Protein AF-A0A258ZH03-F1 (afdb_monomer)

pLDDT: mean 81.08, std 8.15, range [57.34, 90.0]

Secondary structure (DSSP, 8-state):
-HHHHHHHHHHHHHHHHHHHHTSHHHHTTT--HHHHHHHHHHHHHHHHHHHHHHHHHHSPPPEEEE-SSEEEEE-SS-EEEEEGGGEEEEEEEE-TTS-EEEEEEEEETTEEEEEEEEE-TT-SS-HHHHHHHHHHH-TTSEEE--

Mean predicted aligned error: 10.99 Å

Sequence (146 aa):
MLYIFWAIFLGFCGVFLLGTIFSDKAQAQGHGWPVYIFVGLTIILWLGFASYCVFRALKPAARVIVDASGFTYEGVLKTTWFPWEDITAIRWVYDRGGFEWLEVAVNEPEKDTHKIKLDFSGLSPDRMIFIKQIRMLAPWVEIEWR

Structure (mmCIF, N/CA/C/O backbone):
data_AF-A0A258ZH03-F1
#
_entry.id   AF-A0A258ZH03-F1
#
loop_
_atom_site.group_PDB
_atom_site.id
_atom_site.type_symbol
_atom_site.label_atom_id
_atom_site.label_alt_id
_atom_site.label_comp_id
_atom_site.label_asym_id
_atom_site.label_entity_id
_atom_site.label_seq_id
_atom_site.pdbx_PDB_ins_code
_atom_site.Cartn_x
_atom_site.Cartn_y
_atom_site.Cartn_z
_atom_site.occupancy
_atom_site.B_iso_or_equiv
_atom_site.auth_seq_id
_atom_site.auth_comp_id
_atom_site.auth_asym_id
_atom_site.auth_atom_id
_atom_site.pdbx_PDB_model_num
ATOM 1 N N . MET A 1 1 ? -4.467 -4.368 -14.286 1.00 59.06 1 MET A N 1
ATOM 2 C CA . MET A 1 1 ? -4.146 -4.582 -15.718 1.00 59.06 1 MET A CA 1
ATOM 3 C C . MET A 1 1 ? -3.216 -3.516 -16.299 1.00 59.06 1 MET A C 1
ATOM 5 O O . MET A 1 1 ? -2.224 -3.903 -16.897 1.00 59.06 1 MET A O 1
ATOM 9 N N . LEU A 1 2 ? -3.457 -2.211 -16.094 1.00 78.94 2 LEU A N 1
ATOM 10 C CA . LEU A 1 2 ? -2.640 -1.135 -16.692 1.00 78.94 2 LEU A CA 1
ATOM 11 C C . LEU A 1 2 ? -1.133 -1.205 -16.348 1.00 78.94 2 LEU A C 1
ATOM 13 O O . LEU A 1 2 ? -0.297 -1.059 -17.232 1.00 78.94 2 LEU A O 1
ATOM 17 N N . TYR A 1 3 ? -0.770 -1.488 -15.092 1.00 79.38 3 TYR A N 1
ATOM 18 C CA . TYR A 1 3 ? 0.640 -1.577 -14.676 1.00 79.38 3 TYR A CA 1
ATOM 19 C C . TYR A 1 3 ? 1.394 -2.764 -15.298 1.00 79.38 3 TYR A C 1
ATOM 21 O O . TYR A 1 3 ? 2.558 -2.628 -15.656 1.00 79.38 3 TYR A O 1
ATOM 29 N N . ILE A 1 4 ? 0.734 -3.910 -15.499 1.00 82.44 4 ILE A N 1
ATOM 30 C CA . ILE A 1 4 ? 1.350 -5.084 -16.146 1.00 82.44 4 ILE A CA 1
ATOM 31 C C . ILE A 1 4 ? 1.681 -4.772 -17.608 1.00 82.44 4 ILE A C 1
ATOM 33 O O . ILE A 1 4 ? 2.764 -5.107 -18.079 1.00 82.44 4 ILE A O 1
ATOM 37 N N . PHE A 1 5 ? 0.775 -4.085 -18.309 1.00 86.75 5 PHE A N 1
ATOM 38 C CA . PHE A 1 5 ? 1.011 -3.653 -19.685 1.00 86.75 5 PHE A CA 1
ATOM 39 C C . PHE A 1 5 ? 2.262 -2.769 -19.789 1.00 86.75 5 PHE A C 1
ATOM 41 O O . PHE A 1 5 ? 3.156 -3.071 -20.576 1.00 86.75 5 PHE A O 1
ATOM 48 N N . TRP A 1 6 ? 2.367 -1.728 -18.954 1.00 84.62 6 TRP A N 1
ATOM 49 C CA . TRP A 1 6 ? 3.521 -0.823 -18.972 1.00 84.62 6 TRP A CA 1
ATOM 50 C C . TRP A 1 6 ? 4.828 -1.505 -18.574 1.00 84.62 6 TRP A C 1
ATOM 52 O O . TRP A 1 6 ? 5.860 -1.229 -19.182 1.00 84.62 6 TRP A O 1
ATOM 62 N N . ALA A 1 7 ? 4.783 -2.422 -17.606 1.00 85.38 7 ALA A N 1
ATOM 63 C CA . ALA A 1 7 ? 5.931 -3.237 -17.226 1.00 85.38 7 ALA A CA 1
ATOM 64 C C . ALA A 1 7 ? 6.482 -4.048 -18.408 1.00 85.38 7 ALA A C 1
ATOM 66 O O . ALA A 1 7 ? 7.680 -4.008 -18.680 1.00 85.38 7 ALA A O 1
ATOM 67 N N . ILE A 1 8 ? 5.606 -4.752 -19.128 1.00 86.94 8 ILE A N 1
ATOM 68 C CA . ILE A 1 8 ? 6.000 -5.591 -20.265 1.00 86.94 8 ILE A CA 1
ATOM 69 C C . ILE A 1 8 ? 6.465 -4.722 -21.436 1.00 86.94 8 ILE A C 1
ATOM 71 O O . ILE A 1 8 ? 7.523 -4.978 -22.006 1.00 86.94 8 ILE A O 1
ATOM 75 N N . PHE A 1 9 ? 5.709 -3.676 -21.773 1.00 89.94 9 PHE A N 1
ATOM 76 C CA . PHE A 1 9 ? 6.007 -2.807 -22.909 1.00 89.94 9 PHE A CA 1
ATOM 77 C C . PHE A 1 9 ? 7.349 -2.084 -22.743 1.00 89.94 9 PHE A C 1
ATOM 79 O O 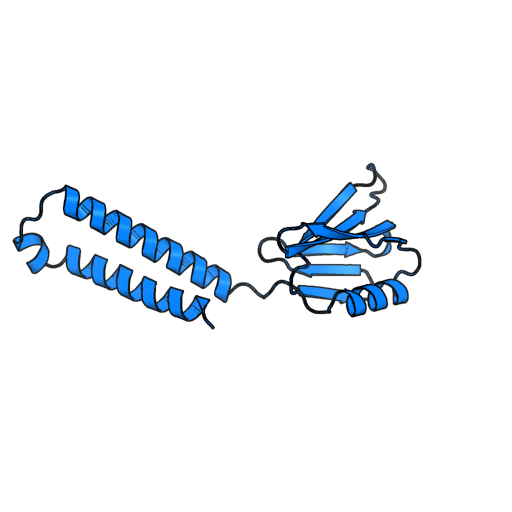. PHE A 1 9 ? 8.211 -2.173 -23.615 1.00 89.94 9 PHE A O 1
ATOM 86 N N . LEU A 1 10 ? 7.570 -1.415 -21.608 1.00 88.94 10 LEU A N 1
ATOM 87 C CA . LEU A 1 10 ? 8.811 -0.672 -21.369 1.00 88.94 10 LEU A CA 1
ATOM 88 C C . LEU A 1 10 ? 9.997 -1.593 -21.083 1.00 88.94 10 LEU A C 1
ATOM 90 O O . LEU A 1 10 ? 11.116 -1.262 -21.468 1.00 88.94 10 LEU A O 1
ATOM 94 N N . GLY A 1 11 ? 9.758 -2.761 -20.477 1.00 84.62 11 GLY A N 1
ATOM 95 C CA . GLY A 1 11 ? 10.770 -3.807 -20.349 1.00 84.62 11 GLY A CA 1
ATOM 96 C C . GLY A 1 11 ? 11.259 -4.287 -21.716 1.00 84.62 11 GLY A C 1
ATOM 97 O O . GLY A 1 11 ? 12.463 -4.309 -21.964 1.00 84.62 11 GLY A O 1
ATOM 98 N N . PHE A 1 12 ? 10.334 -4.587 -22.634 1.00 89.31 12 PHE A N 1
ATOM 99 C CA . PHE A 1 12 ? 10.670 -4.989 -24.001 1.00 89.31 12 PHE A CA 1
ATOM 100 C C . PHE A 1 12 ? 11.412 -3.880 -24.753 1.00 89.31 12 PHE A C 1
ATOM 102 O O . PHE A 1 12 ? 12.471 -4.136 -25.322 1.00 89.31 12 PHE A O 1
ATOM 109 N N . CYS A 1 13 ? 10.913 -2.640 -24.701 1.00 88.00 13 CYS A N 1
ATOM 110 C CA . CYS A 1 13 ? 11.576 -1.495 -25.323 1.00 88.00 13 CYS A CA 1
ATOM 111 C C . CYS A 1 13 ? 12.988 -1.276 -24.762 1.00 88.00 13 CYS A C 1
ATOM 113 O O . CYS A 1 13 ? 13.916 -1.086 -25.538 1.00 88.00 13 CYS A O 1
ATOM 115 N N . GLY A 1 14 ? 13.180 -1.349 -23.441 1.00 84.81 14 GLY A N 1
ATOM 116 C CA . GLY A 1 14 ? 14.489 -1.181 -22.806 1.00 84.81 14 GLY A CA 1
ATOM 117 C C . GLY A 1 14 ? 15.497 -2.260 -23.212 1.00 84.81 14 GLY A C 1
ATOM 118 O O . GLY A 1 14 ? 16.624 -1.932 -23.578 1.00 84.81 14 GLY A O 1
ATOM 119 N N . VAL A 1 15 ? 15.089 -3.535 -23.208 1.00 83.25 15 VAL A N 1
ATOM 120 C CA . VAL A 1 15 ? 15.945 -4.665 -23.619 1.00 83.25 15 VAL A CA 1
ATOM 121 C C . VAL A 1 15 ? 16.265 -4.607 -25.111 1.00 83.25 15 VAL A C 1
ATOM 123 O O . VAL A 1 15 ? 17.416 -4.809 -25.496 1.00 83.25 15 VAL A O 1
ATOM 126 N N . PHE A 1 16 ? 15.275 -4.294 -25.950 1.00 85.62 16 PHE A N 1
ATOM 127 C CA . PHE A 1 16 ? 15.474 -4.129 -27.387 1.00 85.62 16 PHE A CA 1
ATOM 128 C C . PHE A 1 16 ? 16.504 -3.034 -27.673 1.00 85.62 16 PHE A C 1
ATOM 130 O O . PHE A 1 16 ? 17.459 -3.253 -28.415 1.00 85.62 16 PHE A O 1
ATOM 137 N N . LEU A 1 17 ? 16.357 -1.879 -27.025 1.00 83.88 17 LEU A N 1
ATOM 138 C CA . LEU A 1 17 ? 17.224 -0.730 -27.245 1.00 83.88 17 LEU A CA 1
ATOM 139 C C . LEU A 1 17 ? 18.649 -1.001 -26.732 1.00 83.88 17 LEU A C 1
ATOM 141 O O . LEU A 1 17 ? 19.615 -0.725 -27.443 1.00 83.88 17 LEU A O 1
ATOM 145 N N . LEU A 1 18 ? 18.787 -1.666 -25.580 1.00 82.44 18 LEU A N 1
ATOM 146 C CA . LEU A 1 18 ? 20.074 -2.157 -25.080 1.00 82.44 18 LEU A CA 1
ATOM 147 C C . LEU A 1 18 ? 20.746 -3.106 -26.089 1.00 82.44 18 LEU A C 1
ATOM 149 O O . LEU A 1 18 ? 21.909 -2.915 -26.433 1.00 82.44 18 LEU A O 1
ATOM 153 N N . GLY A 1 19 ? 20.003 -4.081 -26.624 1.00 79.81 19 GLY A N 1
ATOM 154 C CA . GLY A 1 19 ? 20.504 -5.016 -27.635 1.00 79.81 19 GLY A CA 1
ATOM 155 C C . GLY A 1 19 ? 20.929 -4.331 -28.936 1.00 79.81 19 GLY A C 1
ATOM 156 O O . GLY A 1 19 ? 21.934 -4.711 -29.534 1.00 79.81 19 GLY A O 1
ATOM 157 N N . THR A 1 20 ? 20.217 -3.281 -29.358 1.00 77.62 20 THR A N 1
ATOM 158 C CA . THR A 1 20 ? 20.586 -2.521 -30.562 1.00 77.62 20 THR A CA 1
ATOM 159 C C . THR A 1 20 ? 21.855 -1.689 -30.388 1.00 77.62 20 THR A C 1
ATOM 161 O O . THR A 1 20 ? 22.618 -1.586 -31.342 1.00 77.62 20 THR A O 1
ATOM 164 N N . ILE A 1 21 ? 22.138 -1.155 -29.193 1.00 75.75 21 ILE A N 1
ATOM 165 C CA . ILE A 1 21 ? 23.367 -0.379 -28.921 1.00 75.75 21 ILE A CA 1
ATOM 166 C C . ILE A 1 21 ? 24.619 -1.252 -29.019 1.00 75.75 21 ILE A C 1
ATOM 168 O O . ILE A 1 21 ? 25.650 -0.801 -29.510 1.00 75.75 21 ILE A O 1
ATOM 172 N N . PHE A 1 22 ? 24.532 -2.503 -28.564 1.00 72.25 22 PHE A N 1
ATOM 173 C CA . PHE A 1 22 ? 25.641 -3.458 -28.621 1.00 72.25 22 PHE A CA 1
ATOM 174 C C . PHE A 1 22 ? 25.726 -4.218 -29.951 1.00 72.25 22 PHE A C 1
ATOM 176 O O . PHE A 1 22 ? 26.563 -5.102 -30.092 1.00 72.25 22 PHE A O 1
ATOM 183 N N . SER A 1 23 ? 24.884 -3.888 -30.934 1.00 78.69 23 SER A N 1
ATOM 184 C CA . SER A 1 23 ? 24.975 -4.479 -32.267 1.00 78.69 23 SER A CA 1
ATOM 185 C C . SER A 1 23 ? 26.160 -3.904 -33.043 1.00 78.69 23 SER A C 1
ATOM 187 O O . SER A 1 23 ? 26.355 -2.687 -33.080 1.00 78.69 23 SER A O 1
ATOM 189 N N . ASP A 1 24 ? 26.865 -4.769 -33.776 1.00 70.75 24 ASP A N 1
ATOM 190 C CA . ASP A 1 24 ? 27.953 -4.398 -34.692 1.00 70.75 24 ASP A CA 1
ATOM 191 C C . ASP A 1 24 ? 27.552 -3.267 -35.657 1.00 70.75 24 ASP A C 1
ATOM 193 O O . ASP A 1 24 ? 28.356 -2.399 -35.995 1.00 70.75 24 ASP A O 1
ATOM 197 N N . LYS A 1 25 ? 26.273 -3.224 -36.062 1.00 70.88 25 LYS A N 1
ATOM 198 C CA . LYS A 1 25 ? 25.733 -2.184 -36.951 1.00 70.88 25 LYS A CA 1
ATOM 199 C C . LYS A 1 25 ? 25.643 -0.808 -36.291 1.00 70.88 25 LYS A C 1
ATOM 201 O O . LYS A 1 25 ? 25.824 0.188 -36.984 1.00 70.88 25 LYS A O 1
ATOM 206 N N . ALA A 1 26 ? 25.340 -0.738 -34.996 1.00 66.06 26 ALA A N 1
ATOM 207 C CA . ALA A 1 26 ? 25.254 0.525 -34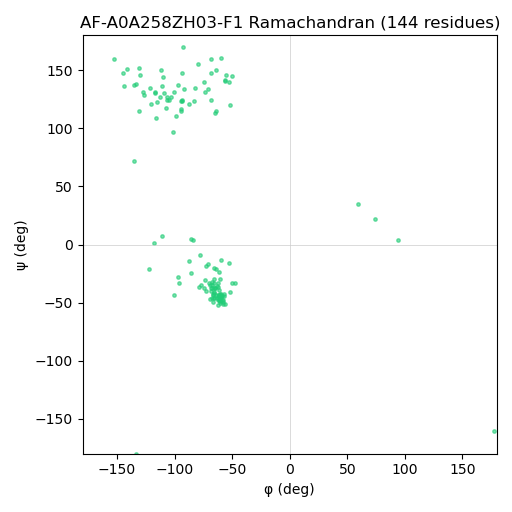.263 1.00 66.06 26 ALA A CA 1
ATOM 208 C C . ALA A 1 26 ? 26.648 1.044 -33.891 1.00 66.06 26 ALA A C 1
ATOM 210 O O . ALA A 1 26 ? 26.914 2.240 -33.998 1.00 66.06 26 ALA A O 1
ATOM 211 N N . GLN A 1 27 ? 27.571 0.140 -33.552 1.00 68.25 27 GLN A N 1
ATOM 212 C CA . GLN A 1 27 ? 28.971 0.493 -33.306 1.00 68.25 27 GLN A CA 1
ATOM 213 C C . GLN A 1 27 ? 29.659 1.016 -34.576 1.00 68.25 27 GLN A C 1
ATOM 215 O O . GLN A 1 27 ? 30.410 1.989 -34.513 1.00 68.25 27 GLN A O 1
ATOM 220 N N . ALA A 1 28 ? 29.332 0.448 -35.742 1.00 69.75 28 ALA A N 1
ATOM 221 C CA . ALA A 1 28 ? 29.840 0.901 -37.037 1.00 69.75 28 ALA A CA 1
ATOM 222 C C . ALA A 1 28 ? 29.371 2.314 -37.442 1.00 69.75 28 ALA A C 1
ATOM 224 O O . ALA A 1 28 ? 30.017 2.949 -38.272 1.00 69.75 28 ALA A O 1
ATOM 225 N N . GLN A 1 29 ? 28.277 2.832 -36.866 1.00 75.44 29 GLN A N 1
ATOM 226 C CA . GLN A 1 29 ? 27.781 4.186 -37.156 1.00 75.44 29 GLN A CA 1
ATOM 227 C C . GLN A 1 29 ? 28.568 5.293 -36.438 1.00 75.44 29 GLN A C 1
ATOM 229 O O . GLN A 1 29 ? 28.369 6.467 -36.745 1.00 75.44 29 GLN A O 1
ATOM 234 N N . GLY A 1 30 ? 29.470 4.948 -35.508 1.00 70.12 30 GLY A N 1
ATOM 235 C CA . GLY A 1 30 ? 30.410 5.905 -34.919 1.00 70.12 30 GLY A CA 1
ATOM 236 C C . GLY A 1 30 ? 29.742 7.083 -34.204 1.00 70.12 30 GLY A C 1
ATOM 237 O O . GLY A 1 30 ? 30.245 8.204 -34.269 1.00 70.12 30 GLY A O 1
ATOM 238 N N . HIS A 1 31 ? 28.590 6.862 -33.558 1.00 77.12 31 HIS A N 1
ATOM 239 C CA . HIS A 1 31 ? 27.872 7.925 -32.855 1.00 77.12 31 HIS A CA 1
ATOM 240 C C . HIS A 1 31 ? 28.764 8.631 -31.820 1.00 77.12 31 HIS A C 1
ATOM 242 O O . HIS A 1 31 ? 29.609 8.013 -31.174 1.00 77.12 31 HIS A O 1
ATOM 248 N N . GLY A 1 32 ? 28.559 9.936 -31.629 1.00 77.75 32 GLY A N 1
ATOM 249 C CA . GLY A 1 32 ? 29.254 10.681 -30.581 1.00 77.75 32 GLY A CA 1
ATOM 250 C C . GLY A 1 32 ? 28.873 10.184 -29.181 1.00 77.75 32 GLY A C 1
ATOM 251 O O . GLY A 1 32 ? 27.736 9.771 -28.945 1.00 77.75 32 GLY A O 1
ATOM 252 N N . TRP A 1 33 ? 29.800 10.302 -28.226 1.00 77.62 33 TRP A N 1
ATOM 253 C CA . TRP A 1 33 ? 29.589 9.945 -26.815 1.00 77.62 33 TRP A CA 1
ATOM 254 C C . TRP A 1 33 ? 28.281 10.481 -26.177 1.00 77.62 33 TRP A C 1
ATOM 256 O O . TRP A 1 33 ? 27.702 9.746 -25.372 1.00 77.62 33 TRP A O 1
ATOM 266 N N . PRO A 1 34 ? 27.732 11.669 -26.536 1.00 83.06 34 PRO A N 1
ATOM 267 C CA . PRO A 1 34 ? 26.482 12.154 -25.942 1.00 83.06 34 PRO A CA 1
ATOM 268 C C . PRO A 1 34 ? 25.265 11.291 -26.292 1.00 83.06 34 PRO A C 1
ATOM 270 O O . PRO A 1 34 ? 24.334 11.188 -25.494 1.00 83.06 34 PRO A O 1
ATOM 273 N N . VAL A 1 35 ? 25.273 10.643 -27.462 1.00 81.50 35 VAL A N 1
ATOM 274 C CA . VAL A 1 35 ? 24.176 9.773 -27.912 1.00 81.50 35 VAL A CA 1
ATOM 275 C C . VAL A 1 35 ? 24.074 8.555 -26.999 1.00 81.50 35 VAL A C 1
ATOM 277 O O . VAL A 1 35 ? 22.992 8.243 -26.512 1.00 81.50 35 VAL A O 1
ATOM 280 N N . TYR A 1 36 ? 25.202 7.917 -26.679 1.00 80.44 36 TYR A N 1
ATOM 281 C CA . TYR A 1 36 ? 25.225 6.763 -25.777 1.00 80.44 36 TYR A CA 1
ATOM 282 C C . TYR A 1 36 ? 24.757 7.115 -24.362 1.00 80.44 36 TYR A C 1
ATOM 284 O O . TYR A 1 36 ? 24.055 6.320 -23.740 1.00 80.44 36 TYR A O 1
ATOM 292 N N . ILE A 1 37 ? 25.078 8.316 -23.867 1.00 83.12 37 ILE A N 1
ATOM 293 C CA . ILE A 1 37 ? 24.590 8.790 -22.564 1.00 83.12 37 ILE A CA 1
ATOM 294 C C . ILE A 1 37 ? 23.076 8.997 -22.589 1.00 83.12 37 ILE A C 1
ATOM 296 O O . ILE A 1 37 ? 22.381 8.505 -21.702 1.00 83.12 37 ILE A O 1
ATOM 300 N N . PHE A 1 38 ? 22.552 9.697 -23.597 1.00 85.56 38 PHE A N 1
ATOM 301 C CA . PHE A 1 38 ? 21.116 9.960 -23.703 1.00 85.56 38 PHE A CA 1
ATOM 302 C C . PHE A 1 38 ? 20.310 8.661 -23.803 1.00 85.56 38 PHE A C 1
ATOM 304 O O . PHE A 1 38 ? 19.291 8.472 -23.131 1.00 85.56 38 PHE A O 1
ATOM 311 N N . VAL A 1 39 ? 20.808 7.731 -24.611 1.00 84.81 39 VAL A N 1
ATOM 312 C CA . VAL A 1 39 ? 20.198 6.422 -24.779 1.00 84.81 39 VAL A CA 1
ATOM 313 C C . VAL A 1 39 ? 20.294 5.594 -23.489 1.00 84.81 39 VAL A C 1
ATOM 315 O O . VAL A 1 39 ? 19.297 5.008 -23.068 1.00 84.81 39 VAL A O 1
ATOM 318 N N . GLY A 1 40 ? 21.445 5.596 -22.813 1.00 84.69 40 GLY A N 1
ATOM 319 C CA . GLY A 1 40 ? 21.621 4.927 -21.522 1.00 84.69 40 GLY A CA 1
ATOM 320 C C . GLY A 1 40 ? 20.662 5.452 -20.451 1.00 84.69 40 GLY A C 1
ATOM 321 O O . GLY A 1 40 ? 20.009 4.662 -19.773 1.00 84.69 40 GLY A O 1
ATOM 322 N N . LEU A 1 41 ? 20.497 6.776 -20.350 1.00 89.06 41 LEU A N 1
ATOM 323 C CA . LEU A 1 41 ? 19.520 7.400 -19.451 1.00 89.06 41 LEU A CA 1
ATOM 324 C C . LEU A 1 41 ? 18.088 6.968 -19.776 1.00 89.06 41 LEU A C 1
ATOM 326 O O . LEU A 1 41 ? 17.322 6.645 -18.870 1.00 89.06 41 LEU A O 1
ATOM 330 N N . THR A 1 42 ? 17.739 6.911 -21.061 1.00 87.19 42 THR A N 1
ATOM 331 C CA . THR A 1 42 ? 16.413 6.465 -21.511 1.00 87.19 42 THR A CA 1
ATOM 332 C C . THR A 1 42 ? 16.143 5.020 -21.091 1.00 87.19 42 THR A C 1
ATOM 334 O O . THR A 1 42 ? 15.089 4.731 -20.526 1.00 87.19 42 THR A O 1
ATOM 337 N N . ILE A 1 43 ? 17.116 4.122 -21.282 1.00 87.81 43 ILE A N 1
ATOM 338 C CA . ILE A 1 43 ? 17.010 2.718 -20.862 1.00 87.81 43 ILE A CA 1
ATOM 339 C C . ILE A 1 43 ? 16.848 2.613 -19.344 1.00 87.81 43 ILE A C 1
ATOM 341 O O . ILE A 1 43 ? 15.964 1.896 -18.879 1.00 87.81 43 ILE A O 1
ATOM 345 N N . ILE A 1 44 ? 17.656 3.341 -18.568 1.00 88.94 44 ILE A N 1
ATOM 346 C CA . ILE A 1 44 ? 17.575 3.336 -17.100 1.00 88.94 44 ILE A CA 1
ATOM 347 C C . ILE A 1 44 ? 16.193 3.804 -16.634 1.00 88.94 44 ILE A C 1
ATOM 349 O O . ILE A 1 44 ? 15.584 3.161 -15.779 1.00 88.94 44 ILE A O 1
ATOM 353 N N . LEU A 1 45 ? 15.668 4.886 -17.213 1.00 89.62 45 LEU A N 1
ATOM 354 C CA . LEU A 1 45 ? 14.346 5.413 -16.872 1.00 89.62 45 LEU A CA 1
ATOM 355 C C . LEU A 1 45 ? 13.230 4.422 -17.221 1.00 89.62 45 LEU A C 1
ATOM 357 O O . LEU A 1 45 ? 12.332 4.199 -16.408 1.00 89.62 45 LEU A O 1
ATOM 361 N N . TRP A 1 46 ? 13.290 3.794 -18.396 1.00 89.94 46 TRP A N 1
ATOM 362 C CA . TRP A 1 46 ? 12.286 2.822 -18.829 1.00 89.94 46 TRP A CA 1
ATOM 363 C C . TRP A 1 46 ? 12.315 1.544 -18.001 1.00 89.94 46 TRP A C 1
ATOM 365 O O . TRP A 1 46 ? 11.262 1.103 -17.545 1.00 89.94 46 TRP A O 1
ATOM 375 N N . LEU A 1 47 ? 13.495 0.974 -17.751 1.00 87.50 47 LEU A N 1
ATOM 376 C CA . LEU A 1 47 ? 13.635 -0.222 -16.918 1.00 87.50 47 LEU A CA 1
ATOM 377 C C . LEU A 1 47 ? 13.283 0.066 -15.454 1.00 87.50 47 LEU A C 1
ATOM 379 O O . LEU A 1 47 ? 12.642 -0.761 -14.801 1.00 87.50 47 LEU A O 1
ATOM 383 N N . GLY A 1 48 ? 13.635 1.250 -14.947 1.00 87.12 48 GLY A N 1
ATOM 384 C CA . GLY A 1 48 ? 13.237 1.707 -13.617 1.00 87.12 48 GLY A CA 1
ATOM 385 C C . GLY A 1 48 ? 11.718 1.824 -13.483 1.00 87.12 48 GLY A C 1
ATOM 386 O O . GLY A 1 48 ? 11.128 1.275 -12.551 1.00 87.12 48 GLY A O 1
ATOM 387 N N . PHE A 1 49 ? 11.056 2.463 -14.450 1.00 85.25 49 PHE A N 1
ATOM 388 C CA . PHE A 1 49 ? 9.599 2.586 -14.449 1.00 85.25 49 PHE A CA 1
ATOM 389 C C . PHE A 1 49 ? 8.891 1.245 -14.686 1.00 85.25 49 PHE A C 1
ATOM 391 O O . PHE A 1 49 ? 7.874 0.969 -14.047 1.00 85.25 49 PHE A O 1
ATOM 398 N N . ALA A 1 50 ? 9.437 0.377 -15.542 1.00 86.94 50 ALA A N 1
ATOM 399 C CA . ALA A 1 50 ? 8.936 -0.980 -15.736 1.00 86.94 50 ALA A CA 1
ATOM 400 C C . ALA A 1 50 ? 8.998 -1.778 -14.425 1.00 86.94 50 ALA A C 1
ATOM 402 O O . ALA A 1 50 ? 8.005 -2.388 -14.034 1.00 86.94 50 ALA A O 1
ATOM 403 N N . SER A 1 51 ? 10.114 -1.693 -13.696 1.00 84.00 51 SER A N 1
ATOM 404 C CA . SER A 1 51 ? 10.287 -2.330 -12.383 1.00 84.00 51 SER A CA 1
ATOM 405 C C . SER A 1 51 ? 9.283 -1.805 -11.354 1.00 84.00 51 SER A C 1
ATOM 407 O O . SER A 1 51 ? 8.657 -2.587 -10.639 1.00 84.00 51 SER A O 1
ATOM 409 N N . TYR A 1 52 ? 9.054 -0.488 -11.320 1.00 83.38 52 TYR A N 1
ATOM 410 C CA . TYR A 1 52 ? 8.010 0.122 -10.491 1.00 83.38 52 TYR A CA 1
ATOM 411 C C . TYR A 1 52 ? 6.609 -0.401 -10.848 1.00 83.38 52 TYR A C 1
ATOM 413 O O . TYR A 1 52 ? 5.810 -0.718 -9.966 1.00 83.38 52 TYR A O 1
ATOM 421 N N . CYS A 1 53 ? 6.318 -0.541 -12.140 1.00 82.56 53 CYS A N 1
ATOM 422 C CA . CYS A 1 53 ? 5.054 -1.074 -12.632 1.00 82.56 53 CYS A CA 1
ATOM 423 C C . CYS A 1 53 ? 4.858 -2.555 -12.261 1.00 82.56 53 CYS A C 1
ATOM 425 O O . CYS A 1 53 ? 3.767 -2.925 -11.826 1.00 82.56 53 CYS A O 1
ATOM 427 N N . VAL A 1 54 ? 5.904 -3.387 -12.346 1.00 83.12 54 VAL A N 1
ATOM 428 C CA . VAL A 1 54 ? 5.881 -4.780 -11.857 1.00 83.12 54 VAL A CA 1
ATOM 429 C C . VAL A 1 54 ? 5.603 -4.810 -10.358 1.00 83.12 54 VAL A C 1
ATOM 431 O O . VAL A 1 54 ? 4.704 -5.520 -9.914 1.00 83.12 54 VAL A O 1
ATOM 434 N N . PHE A 1 55 ? 6.315 -3.996 -9.577 1.00 80.69 55 PHE A N 1
ATOM 435 C CA . PHE A 1 55 ? 6.116 -3.906 -8.132 1.00 80.69 55 PHE A CA 1
ATOM 436 C C . PHE A 1 55 ? 4.673 -3.526 -7.770 1.00 80.69 55 PHE A C 1
ATOM 438 O O . PHE A 1 55 ? 4.061 -4.150 -6.904 1.00 80.69 55 PHE A O 1
ATOM 445 N N . ARG A 1 56 ? 4.094 -2.545 -8.471 1.00 73.81 56 ARG A N 1
ATOM 446 C CA . ARG A 1 56 ? 2.694 -2.128 -8.291 1.00 73.81 56 ARG A CA 1
ATOM 447 C C . ARG A 1 56 ? 1.686 -3.183 -8.740 1.00 73.81 56 ARG A C 1
ATOM 449 O O . ARG A 1 56 ? 0.606 -3.246 -8.168 1.00 73.81 56 ARG A O 1
ATOM 456 N N . ALA A 1 57 ? 2.009 -3.976 -9.757 1.00 75.44 57 ALA A N 1
ATOM 457 C CA . ALA A 1 57 ? 1.135 -5.031 -10.253 1.00 75.44 57 ALA A CA 1
ATOM 458 C C . ALA A 1 57 ? 1.125 -6.279 -9.361 1.00 75.44 57 ALA A C 1
ATOM 460 O O . ALA A 1 57 ? 0.093 -6.937 -9.261 1.00 75.44 57 ALA A O 1
ATOM 461 N N . LEU A 1 58 ? 2.269 -6.615 -8.758 1.00 75.19 58 LEU A N 1
ATOM 462 C CA . LEU A 1 58 ? 2.429 -7.801 -7.915 1.00 75.19 58 LEU A CA 1
ATOM 463 C C . LEU A 1 58 ? 2.032 -7.558 -6.462 1.00 75.19 58 LEU A C 1
ATOM 465 O O . LEU A 1 58 ? 1.700 -8.514 -5.762 1.00 75.19 58 LEU A O 1
ATOM 469 N N . LYS A 1 59 ? 2.071 -6.308 -5.983 1.00 69.69 59 LYS A N 1
ATOM 470 C CA . LYS A 1 59 ? 1.599 -6.033 -4.631 1.00 69.69 59 LYS A CA 1
ATOM 471 C C . LYS A 1 59 ? 0.081 -6.168 -4.549 1.00 69.69 59 LYS A C 1
ATOM 473 O O . LYS A 1 59 ? -0.619 -5.626 -5.407 1.00 69.69 59 LYS A O 1
ATOM 478 N N . PRO A 1 60 ? -0.431 -6.858 -3.512 1.00 65.50 60 PRO A N 1
ATOM 479 C CA . PRO A 1 60 ? -1.859 -6.881 -3.259 1.00 65.50 60 PRO A CA 1
ATOM 480 C C . PRO A 1 60 ? -2.359 -5.443 -3.115 1.00 65.50 60 PRO A C 1
ATOM 482 O O . PRO A 1 60 ? -1.661 -4.578 -2.573 1.00 65.50 60 PRO A O 1
ATOM 485 N N . ALA A 1 61 ? -3.558 -5.190 -3.646 1.00 70.31 61 ALA A N 1
ATOM 486 C CA . ALA A 1 61 ? -4.254 -3.944 -3.377 1.00 70.31 61 ALA A CA 1
ATOM 487 C C . ALA A 1 61 ? -4.311 -3.759 -1.864 1.00 70.31 61 ALA A C 1
ATOM 489 O O . ALA A 1 61 ? -4.496 -4.738 -1.131 1.00 70.31 61 ALA A O 1
ATOM 490 N N . ALA A 1 62 ? -4.119 -2.521 -1.413 1.00 75.56 62 ALA A N 1
ATOM 491 C CA . ALA A 1 62 ? -4.245 -2.265 -0.000 1.00 75.56 62 ALA A CA 1
ATOM 492 C C . ALA A 1 62 ? -5.637 -2.731 0.456 1.00 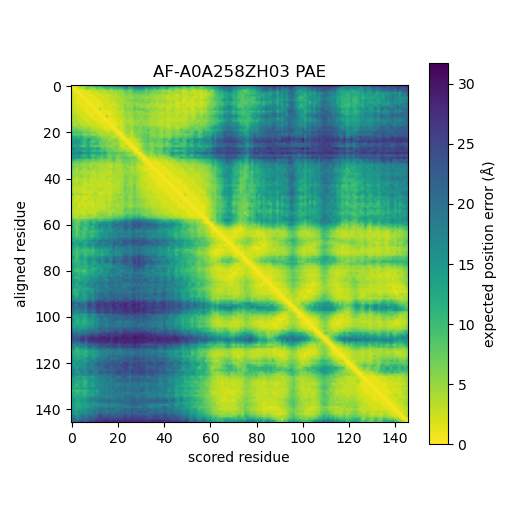75.56 62 ALA A C 1
ATOM 494 O O . ALA A 1 62 ? -6.623 -2.588 -0.277 1.00 75.56 62 ALA A O 1
ATOM 495 N N . ARG A 1 63 ? -5.719 -3.337 1.637 1.00 80.19 63 ARG A N 1
ATOM 496 C CA . ARG A 1 63 ? -6.983 -3.849 2.172 1.00 80.19 63 ARG A CA 1
ATOM 497 C C . ARG A 1 63 ? -6.966 -3.875 3.684 1.00 80.19 63 ARG A C 1
ATOM 499 O O . ARG A 1 63 ? -5.903 -3.906 4.307 1.00 80.19 63 ARG A O 1
ATOM 506 N N . VAL A 1 64 ? -8.164 -3.908 4.251 1.00 84.75 64 VAL A N 1
ATOM 507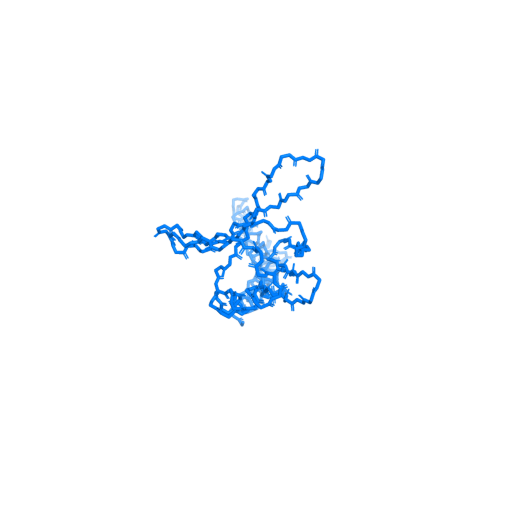 C CA . VAL A 1 64 ? -8.352 -4.066 5.688 1.00 84.75 64 VAL A CA 1
ATOM 508 C C . VAL A 1 64 ? -9.095 -5.354 5.970 1.00 84.75 64 VAL A C 1
ATOM 510 O O . VAL A 1 64 ? -10.117 -5.650 5.353 1.00 84.75 64 VAL A O 1
ATOM 513 N N . ILE A 1 65 ? -8.544 -6.131 6.894 1.00 86.56 65 ILE A N 1
ATOM 514 C CA . ILE A 1 65 ? -9.088 -7.411 7.332 1.00 86.56 65 ILE A CA 1
ATOM 515 C C . ILE A 1 65 ? -9.479 -7.245 8.793 1.00 86.56 65 ILE A C 1
ATOM 517 O O . ILE A 1 65 ? -8.645 -6.867 9.610 1.00 86.56 65 ILE A O 1
ATOM 521 N N . VAL A 1 66 ? -10.745 -7.497 9.105 1.00 87.62 66 VAL A N 1
ATOM 522 C CA . VAL A 1 66 ? -11.311 -7.349 10.448 1.00 87.62 66 VAL A CA 1
ATOM 523 C C . VAL A 1 66 ? -11.603 -8.730 11.024 1.00 87.62 66 VAL A C 1
ATOM 525 O O . VAL A 1 66 ? -12.252 -9.543 10.365 1.00 87.62 66 VAL A O 1
ATOM 528 N N . ASP A 1 67 ? -11.143 -8.979 12.248 1.00 87.12 67 ASP A N 1
ATOM 529 C CA . ASP A 1 67 ? -11.399 -10.204 13.001 1.00 87.12 67 ASP A CA 1
ATOM 530 C C . ASP A 1 67 ? -11.816 -9.895 14.454 1.00 87.12 67 ASP A C 1
ATOM 532 O O . ASP A 1 67 ? -11.947 -8.738 14.852 1.00 87.12 67 ASP A O 1
ATOM 536 N N . ALA A 1 68 ? -12.080 -10.931 15.254 1.00 85.56 68 ALA A N 1
ATOM 537 C CA . ALA A 1 68 ? -12.537 -10.775 16.639 1.00 85.56 68 ALA A CA 1
ATOM 538 C C . ALA A 1 68 ? -11.453 -10.259 17.608 1.00 85.56 68 ALA A C 1
ATOM 540 O O . ALA A 1 68 ? -11.786 -9.811 18.699 1.00 85.56 68 ALA A O 1
ATOM 541 N N . SER A 1 69 ? -10.175 -10.327 17.227 1.00 86.44 69 SER A N 1
ATOM 542 C CA . SER A 1 69 ? -9.020 -9.902 18.029 1.00 86.44 69 SER A CA 1
ATOM 543 C C . SER A 1 69 ? -8.525 -8.496 17.681 1.00 86.44 69 SER A C 1
ATOM 545 O O . SER A 1 69 ? -7.979 -7.800 18.535 1.00 86.44 69 SER A O 1
ATOM 547 N N . GLY A 1 70 ? -8.736 -8.055 16.442 1.00 88.94 70 GLY A N 1
ATOM 548 C CA . GLY A 1 70 ? -8.278 -6.768 15.949 1.00 88.94 70 GLY A CA 1
ATOM 549 C C . GLY A 1 70 ? -8.597 -6.544 14.476 1.00 88.94 70 GLY A C 1
ATOM 550 O O . GLY A 1 70 ? -9.446 -7.205 13.870 1.00 88.94 70 GLY A O 1
ATOM 551 N N . PHE A 1 71 ? -7.871 -5.610 13.867 1.00 89.25 71 PHE A N 1
ATOM 552 C CA . PHE A 1 71 ? -7.837 -5.482 12.416 1.00 89.25 71 PHE A CA 1
ATOM 553 C C . PHE A 1 71 ? -6.406 -5.410 11.886 1.00 89.25 71 PHE A C 1
ATOM 555 O O . PHE A 1 71 ? -5.500 -4.842 12.498 1.00 89.25 71 PHE A O 1
ATOM 562 N N . THR A 1 72 ? -6.214 -5.976 10.698 1.00 89.44 72 THR A N 1
ATOM 563 C CA . THR A 1 72 ? -4.964 -5.904 9.945 1.00 89.44 72 THR A CA 1
ATOM 564 C C . THR A 1 72 ? -5.131 -4.932 8.789 1.00 89.44 72 THR A C 1
ATOM 566 O O . THR A 1 72 ? -6.011 -5.099 7.944 1.00 89.44 72 THR A O 1
ATOM 569 N N . TYR A 1 73 ? -4.256 -3.934 8.733 1.00 87.44 73 TYR A N 1
ATOM 570 C CA . TYR A 1 73 ? -4.068 -3.082 7.570 1.00 87.44 73 TYR A CA 1
ATOM 571 C C . TYR A 1 73 ? -2.919 -3.627 6.723 1.00 87.44 73 TYR A C 1
ATOM 573 O O . TYR A 1 73 ? -1.763 -3.619 7.149 1.00 87.44 73 TYR A O 1
ATOM 581 N N . GLU A 1 74 ? -3.227 -4.075 5.511 1.00 84.50 74 GLU A N 1
ATOM 582 C CA . GLU A 1 74 ? -2.235 -4.463 4.512 1.00 84.50 74 GLU A CA 1
ATOM 583 C C . GLU A 1 74 ? -2.097 -3.324 3.504 1.00 84.50 74 GLU A C 1
ATOM 585 O O . GLU A 1 74 ? -2.903 -3.203 2.589 1.00 84.50 74 GLU A O 1
ATOM 590 N N . GLY A 1 75 ? -1.101 -2.458 3.683 1.00 75.19 75 GLY A N 1
ATOM 591 C CA . GLY A 1 75 ? -0.817 -1.353 2.772 1.00 75.19 75 GLY A CA 1
ATOM 592 C C . GLY A 1 75 ? 0.205 -1.702 1.691 1.00 75.19 75 GLY A C 1
ATOM 593 O O . GLY A 1 75 ? 0.937 -2.689 1.767 1.00 75.19 75 GLY A O 1
ATOM 594 N N . VAL A 1 76 ? 0.353 -0.807 0.706 1.00 68.94 76 VAL A N 1
ATOM 595 C CA . VAL A 1 76 ? 1.317 -0.987 -0.398 1.00 68.94 76 VAL A CA 1
ATOM 596 C C . VAL A 1 76 ? 2.764 -1.061 0.087 1.00 68.94 76 VAL A C 1
ATOM 598 O O . VAL A 1 76 ? 3.596 -1.619 -0.608 1.00 68.94 76 VAL A O 1
ATOM 601 N N . LEU A 1 77 ? 3.129 -0.530 1.251 1.00 69.62 77 LEU A N 1
ATOM 602 C CA . LEU A 1 77 ? 4.515 -0.591 1.749 1.00 69.62 77 LEU A CA 1
ATOM 603 C C . LEU A 1 77 ? 4.649 -1.259 3.114 1.00 69.62 77 LEU A C 1
ATOM 605 O O . LEU A 1 77 ? 5.730 -1.749 3.428 1.00 69.62 77 LEU A O 1
ATOM 609 N N . LYS A 1 78 ? 3.570 -1.320 3.894 1.00 76.88 78 LYS A N 1
ATOM 610 C CA . LYS A 1 78 ? 3.597 -1.792 5.274 1.00 76.88 78 LYS A CA 1
ATOM 611 C C . LYS A 1 78 ? 2.325 -2.566 5.586 1.00 76.88 78 LYS A C 1
ATOM 613 O O . LYS A 1 78 ? 1.236 -2.090 5.279 1.00 76.88 78 LYS A O 1
ATOM 618 N N . THR A 1 79 ? 2.491 -3.693 6.265 1.00 83.44 79 THR A N 1
ATOM 619 C CA . THR A 1 79 ? 1.406 -4.388 6.956 1.00 83.44 79 THR A CA 1
ATOM 620 C C . THR A 1 79 ? 1.489 -4.052 8.439 1.00 83.44 79 THR A C 1
ATOM 622 O O . THR A 1 79 ? 2.579 -4.076 9.011 1.00 83.44 79 THR A O 1
ATOM 625 N N . THR A 1 80 ? 0.370 -3.670 9.048 1.00 87.19 80 THR A N 1
ATOM 626 C CA . THR A 1 80 ? 0.283 -3.353 10.482 1.00 87.19 80 THR A CA 1
ATOM 627 C C . THR A 1 80 ? -0.958 -4.015 11.059 1.00 87.19 80 THR A C 1
ATOM 629 O O . THR A 1 80 ? -2.013 -3.981 10.430 1.00 87.19 80 THR A O 1
ATOM 632 N N . TRP A 1 81 ? -0.827 -4.607 12.240 1.00 89.44 81 TRP A N 1
ATOM 633 C CA . TRP A 1 81 ? -1.938 -5.188 12.985 1.00 89.44 81 TRP A CA 1
ATOM 634 C C . TRP A 1 81 ? -2.230 -4.344 14.221 1.00 89.44 81 TRP A C 1
ATOM 636 O O . TRP A 1 81 ? -1.301 -3.806 14.825 1.00 89.44 81 TRP A O 1
ATOM 646 N N . PHE A 1 82 ? -3.511 -4.233 14.559 1.00 88.50 82 PHE A N 1
ATOM 647 C CA . PHE A 1 82 ? -4.001 -3.483 15.705 1.00 88.50 82 PHE A CA 1
ATOM 648 C C . PHE A 1 82 ? -4.978 -4.347 16.504 1.00 88.50 82 PHE A C 1
ATOM 650 O O . PHE A 1 82 ? -6.047 -4.659 15.969 1.00 88.50 82 PHE A O 1
ATOM 657 N N . PRO A 1 83 ? -4.652 -4.725 17.751 1.00 90.00 83 PRO A N 1
ATOM 658 C CA . PRO A 1 83 ? -5.614 -5.374 18.633 1.00 90.00 83 PRO A CA 1
ATOM 659 C C . PRO A 1 83 ? -6.713 -4.395 19.045 1.00 90.00 83 PRO A C 1
ATOM 661 O O . PRO A 1 83 ? -6.459 -3.204 19.222 1.00 90.00 83 PRO A O 1
ATOM 664 N N . TRP A 1 84 ? -7.934 -4.895 19.247 1.00 89.38 84 TRP A N 1
ATOM 665 C CA . TRP A 1 84 ? -9.057 -4.055 19.687 1.00 89.38 84 TRP A CA 1
ATOM 666 C C . TRP A 1 84 ? -8.838 -3.419 21.062 1.00 89.38 84 TRP A C 1
ATOM 668 O O . TRP A 1 84 ? -9.310 -2.310 21.301 1.00 89.38 84 TRP A O 1
ATOM 678 N N . GLU A 1 85 ? -8.131 -4.119 21.948 1.00 87.31 85 GLU A N 1
ATOM 679 C CA . GLU A 1 85 ? -7.889 -3.712 23.337 1.00 87.31 85 GLU A CA 1
ATOM 680 C C . GLU A 1 85 ? -7.028 -2.447 23.437 1.00 87.31 85 GLU A C 1
ATOM 682 O O . GLU A 1 85 ? -7.265 -1.609 24.306 1.00 87.31 85 GLU A O 1
ATOM 687 N N . ASP A 1 86 ? -6.095 -2.267 22.501 1.00 88.00 86 ASP A N 1
ATOM 688 C CA . ASP A 1 86 ? -5.174 -1.130 22.518 1.00 88.00 86 ASP A CA 1
ATOM 689 C C . ASP A 1 86 ? -5.761 0.097 21.803 1.00 88.00 86 ASP A C 1
ATOM 691 O O . ASP A 1 86 ? -5.243 1.206 21.932 1.00 88.00 86 ASP A O 1
ATOM 695 N N . ILE A 1 87 ? -6.840 -0.065 21.028 1.00 88.69 87 ILE A N 1
ATOM 696 C CA . ILE A 1 87 ? -7.450 1.031 20.270 1.00 88.69 87 ILE A CA 1
ATOM 697 C C . ILE A 1 87 ? -8.397 1.822 21.171 1.00 88.69 87 ILE A C 1
ATOM 699 O O . ILE A 1 87 ? -9.383 1.297 21.686 1.00 88.69 87 ILE A O 1
ATOM 703 N N . THR A 1 88 ? -8.154 3.126 21.280 1.00 87.75 88 THR A N 1
ATOM 704 C CA . THR A 1 88 ? -9.019 4.043 22.039 1.00 87.75 88 THR A CA 1
ATOM 705 C C . THR A 1 88 ? -9.950 4.835 21.138 1.00 87.75 88 THR A C 1
ATOM 707 O O . THR A 1 88 ? -11.143 4.955 21.418 1.00 87.75 88 THR A O 1
ATOM 710 N N . ALA A 1 89 ? -9.428 5.341 20.023 1.00 88.44 89 ALA A N 1
ATOM 711 C CA . ALA A 1 89 ? -10.200 6.144 19.091 1.00 88.44 89 ALA A CA 1
ATOM 712 C C . ALA A 1 89 ? -9.779 5.899 17.646 1.00 88.44 89 ALA A C 1
ATOM 714 O O . ALA A 1 89 ? -8.611 5.661 17.333 1.00 88.44 89 ALA A O 1
ATOM 715 N N . ILE A 1 90 ? -10.749 6.009 16.749 1.00 88.94 90 ILE A N 1
ATOM 716 C CA . ILE A 1 90 ? -10.553 5.951 15.312 1.00 88.94 90 ILE A CA 1
ATOM 717 C C . ILE A 1 90 ? -11.188 7.183 14.695 1.00 88.94 90 ILE A C 1
ATOM 719 O O . ILE A 1 90 ? -12.357 7.497 14.916 1.00 88.94 90 ILE A O 1
ATOM 723 N N . ARG A 1 91 ? -10.409 7.874 13.875 1.00 87.69 91 ARG A N 1
ATOM 724 C CA . ARG A 1 91 ? -10.824 9.110 13.240 1.00 87.69 91 ARG A CA 1
ATOM 725 C C . ARG A 1 91 ? -10.613 9.042 11.743 1.00 87.69 91 ARG A C 1
ATOM 727 O O . ARG A 1 91 ? -9.525 8.722 11.270 1.00 87.69 91 ARG A O 1
ATOM 734 N N . TRP A 1 92 ? -11.650 9.410 11.002 1.00 84.94 92 TRP A N 1
ATOM 735 C CA . TRP A 1 92 ? -11.520 9.632 9.568 1.00 84.94 92 TRP A CA 1
ATOM 736 C C . TRP A 1 92 ? -10.982 11.033 9.298 1.00 84.94 92 TRP A C 1
ATOM 738 O O . TRP A 1 92 ? -11.450 12.003 9.899 1.00 84.94 92 TRP A O 1
ATOM 748 N N . VAL A 1 93 ? -10.008 11.146 8.398 1.00 83.38 93 VAL A N 1
ATOM 749 C CA . VAL A 1 93 ? -9.480 12.437 7.959 1.00 83.38 93 VAL A CA 1
ATOM 750 C C . VAL A 1 93 ? -9.369 12.454 6.440 1.00 83.38 93 VAL A C 1
ATOM 752 O O . VAL A 1 93 ? -8.948 11.484 5.812 1.00 83.38 93 VAL A O 1
ATOM 755 N N . TYR A 1 94 ? -9.755 13.585 5.862 1.00 79.94 94 TYR A N 1
ATOM 756 C CA . TYR A 1 94 ? -9.660 13.861 4.439 1.00 79.94 94 TYR A CA 1
ATOM 757 C C . TYR A 1 94 ? -8.797 15.102 4.217 1.00 79.94 94 TYR A C 1
ATOM 759 O O . TYR A 1 94 ? -8.986 16.116 4.895 1.00 79.94 94 TYR A O 1
ATOM 767 N N . ASP A 1 95 ? -7.876 15.046 3.256 1.00 72.69 95 ASP A N 1
ATOM 768 C CA . ASP A 1 95 ? -7.244 16.255 2.724 1.00 72.69 95 ASP A CA 1
ATOM 769 C C . ASP A 1 95 ? -7.986 16.739 1.478 1.00 72.69 95 ASP A C 1
ATOM 771 O O . ASP A 1 95 ? -8.465 15.946 0.667 1.00 72.69 95 ASP A O 1
ATOM 775 N N . ARG A 1 96 ? -8.007 18.060 1.270 1.00 58.09 96 ARG A N 1
ATOM 776 C CA . ARG A 1 96 ? -8.623 18.736 0.117 1.00 58.09 96 ARG A CA 1
ATOM 777 C C . ARG A 1 96 ? -8.140 18.193 -1.239 1.00 58.09 96 ARG A C 1
ATOM 779 O O . ARG A 1 96 ? -8.796 18.447 -2.243 1.00 58.09 96 ARG A O 1
ATOM 786 N N . GLY A 1 97 ? -7.030 17.453 -1.265 1.00 59.38 97 GLY A N 1
ATOM 787 C CA . GLY A 1 97 ? -6.474 16.768 -2.432 1.00 59.38 97 GLY A CA 1
ATOM 788 C C . GLY A 1 97 ? -7.054 15.386 -2.770 1.00 59.38 97 GLY A C 1
ATOM 789 O O . GLY A 1 97 ? -6.536 14.766 -3.693 1.00 59.38 97 GLY A O 1
ATOM 790 N N . GLY A 1 98 ? -8.083 14.880 -2.075 1.00 62.78 98 GLY A N 1
ATOM 791 C CA . GLY A 1 98 ? -8.702 13.587 -2.422 1.00 62.78 98 GLY A CA 1
ATOM 792 C C . GLY A 1 98 ? -8.154 12.372 -1.678 1.00 62.78 98 GLY A C 1
ATOM 793 O O . GLY A 1 98 ? -8.566 11.254 -1.977 1.00 62.78 98 GLY A O 1
ATOM 794 N N . PHE A 1 99 ? -7.237 12.575 -0.732 1.00 67.19 99 PHE A N 1
ATOM 795 C CA . PHE A 1 99 ? -6.644 11.496 0.053 1.00 67.19 99 PHE A CA 1
ATOM 796 C C . PHE A 1 99 ? -7.417 11.297 1.354 1.00 67.19 99 PHE A C 1
ATOM 798 O O . PHE A 1 99 ? -7.558 12.226 2.152 1.00 67.19 99 PHE A O 1
ATOM 805 N N . GLU A 1 100 ? -7.889 10.072 1.560 1.00 78.38 100 GLU A N 1
ATOM 806 C CA . GLU A 1 100 ? -8.558 9.624 2.775 1.00 78.38 100 GLU A CA 1
ATOM 807 C C . GLU A 1 100 ? -7.591 8.786 3.608 1.00 78.38 100 GLU A C 1
ATOM 809 O O . GLU A 1 100 ? -7.017 7.808 3.126 1.00 78.38 100 GLU A O 1
ATOM 814 N N . TRP A 1 101 ? -7.417 9.139 4.879 1.00 85.50 101 TRP A N 1
ATOM 815 C CA . TRP A 1 101 ? -6.685 8.294 5.815 1.00 85.50 101 TRP A CA 1
ATOM 816 C C . TRP A 1 101 ? -7.445 8.096 7.117 1.00 85.50 101 TRP A C 1
ATOM 818 O O . TRP A 1 101 ? -8.225 8.934 7.574 1.00 85.50 101 TRP A O 1
ATOM 828 N N . LEU A 1 102 ? -7.171 6.949 7.723 1.00 86.00 102 LEU A N 1
ATOM 829 C CA . LEU A 1 102 ? -7.630 6.578 9.043 1.00 86.00 102 LEU A CA 1
ATOM 830 C C . LEU A 1 102 ? -6.545 6.933 10.058 1.00 86.00 102 LEU A C 1
ATOM 832 O O . LEU A 1 102 ? -5.407 6.476 9.943 1.00 86.00 102 LEU A O 1
ATOM 836 N N . GLU A 1 103 ? -6.890 7.745 11.049 1.00 88.06 103 GLU A N 1
ATOM 837 C CA . GLU A 1 103 ? -6.077 7.962 12.242 1.00 88.06 103 GLU A CA 1
ATOM 838 C C . GLU A 1 103 ? -6.553 7.024 13.347 1.00 88.06 103 GLU A C 1
ATOM 840 O O . GLU A 1 103 ? -7.689 7.118 13.806 1.00 88.06 103 GLU A O 1
ATOM 845 N N . VAL A 1 104 ? -5.674 6.123 13.771 1.00 88.62 104 VAL A N 1
ATOM 846 C CA . VAL A 1 104 ? -5.929 5.159 14.844 1.00 88.62 104 VAL A CA 1
ATOM 847 C C . VAL A 1 104 ? -5.134 5.607 16.059 1.00 88.62 104 VAL A C 1
ATOM 849 O O . VAL A 1 104 ? -3.907 5.693 15.993 1.00 88.62 104 VAL A O 1
ATOM 852 N N . ALA A 1 105 ? -5.824 5.941 17.143 1.00 87.81 105 ALA A N 1
ATOM 853 C CA . ALA A 1 105 ? -5.210 6.224 18.428 1.00 87.81 105 ALA A CA 1
ATOM 854 C C . ALA A 1 105 ? -5.051 4.911 19.198 1.00 87.81 105 ALA A C 1
ATOM 856 O O . ALA A 1 105 ? -6.034 4.208 19.442 1.00 87.81 105 ALA A O 1
ATOM 857 N N . VAL A 1 106 ? -3.806 4.594 19.547 1.00 86.38 106 VAL A N 1
ATOM 858 C CA . VAL A 1 106 ? -3.435 3.367 20.251 1.00 86.38 106 VAL A CA 1
ATOM 859 C C . VAL A 1 106 ? -2.839 3.744 21.600 1.00 86.38 106 VAL A C 1
ATOM 861 O O . VAL A 1 106 ? -1.987 4.636 21.679 1.00 86.38 106 VAL A O 1
ATOM 864 N N . ASN A 1 107 ? -3.312 3.096 22.659 1.00 84.81 107 ASN A N 1
ATOM 865 C CA . ASN A 1 107 ? -2.806 3.269 24.008 1.00 84.81 107 ASN A CA 1
ATOM 866 C C . ASN A 1 107 ? -1.831 2.134 24.316 1.00 84.81 107 ASN A C 1
ATOM 868 O O . ASN A 1 107 ? -2.237 0.983 24.428 1.00 84.81 107 ASN A O 1
ATOM 872 N N . GLU A 1 108 ? -0.545 2.453 24.435 1.00 74.50 108 GLU A N 1
ATOM 873 C CA . GLU A 1 108 ? 0.451 1.478 24.876 1.00 74.50 108 GLU A CA 1
ATOM 874 C C . GLU A 1 108 ? 0.592 1.582 26.401 1.00 74.50 108 GLU A C 1
ATOM 876 O O . GLU A 1 108 ? 0.738 2.689 26.916 1.00 74.50 108 GLU A O 1
ATOM 881 N N . PRO A 1 109 ? 0.601 0.466 27.150 1.00 62.31 109 PRO A N 1
ATOM 882 C CA . PRO A 1 109 ? 0.658 0.493 28.616 1.00 62.31 109 PRO A CA 1
ATOM 883 C C . PRO A 1 109 ? 1.910 1.184 29.193 1.00 62.31 109 PRO A C 1
ATOM 885 O O . PRO A 1 109 ? 1.927 1.518 30.375 1.00 62.31 109 PRO A O 1
ATOM 888 N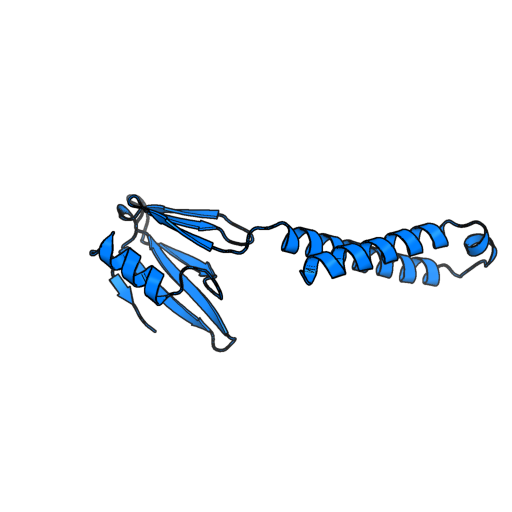 N . GLU A 1 110 ? 2.936 1.439 28.373 1.00 65.94 110 GLU A N 1
ATOM 889 C CA . GLU A 1 110 ? 4.190 2.091 28.774 1.00 65.94 110 GLU A CA 1
ATOM 890 C C . GLU A 1 110 ? 4.474 3.428 28.056 1.00 65.94 110 GLU A C 1
ATOM 892 O O . GLU A 1 110 ? 5.509 4.048 28.312 1.00 6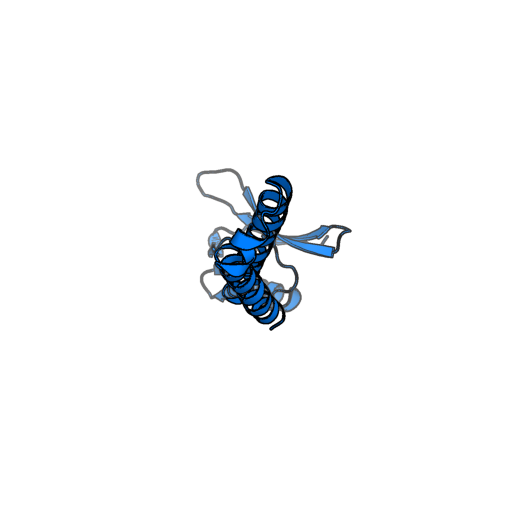5.94 110 GLU A O 1
ATOM 897 N N . LYS A 1 111 ? 3.592 3.907 27.163 1.00 57.34 111 LYS A N 1
ATOM 898 C CA . LYS A 1 111 ? 3.794 5.156 26.403 1.00 57.34 111 LYS A CA 1
ATOM 899 C C . LYS A 1 111 ? 2.509 5.957 26.232 1.00 57.34 111 LYS A C 1
ATOM 901 O O . LYS A 1 111 ? 1.423 5.400 26.129 1.00 57.34 111 LYS A O 1
ATOM 906 N N . ASP A 1 112 ? 2.664 7.278 26.124 1.00 72.06 112 ASP A N 1
ATOM 907 C CA . ASP A 1 112 ? 1.578 8.187 25.751 1.00 72.06 112 ASP A CA 1
ATOM 908 C C . ASP A 1 112 ? 0.855 7.705 24.483 1.00 72.06 112 ASP A C 1
ATOM 910 O O . ASP A 1 112 ? 1.470 7.176 23.550 1.00 72.06 112 ASP A O 1
ATOM 914 N N . THR A 1 113 ? -0.461 7.930 24.440 1.00 77.44 113 THR A N 1
ATOM 915 C CA . THR A 1 113 ? -1.312 7.580 23.301 1.00 77.44 113 THR A CA 1
ATOM 916 C C . THR A 1 113 ? -0.730 8.138 22.003 1.00 77.44 113 THR A C 1
ATOM 918 O O . THR A 1 113 ? -0.592 9.354 21.835 1.00 77.44 113 THR A O 1
ATOM 921 N N . HIS A 1 114 ? -0.426 7.258 21.051 1.00 84.31 114 HIS A N 1
ATOM 922 C CA . HIS A 1 114 ? 0.143 7.650 19.768 1.00 84.31 114 HIS A CA 1
ATOM 923 C C . HIS A 1 114 ? -0.856 7.410 18.633 1.00 84.31 114 HIS A C 1
ATOM 925 O O . HIS A 1 114 ? -1.724 6.540 18.700 1.00 84.31 114 HIS A O 1
ATOM 931 N N . LYS A 1 115 ? -0.761 8.233 17.582 1.00 86.38 115 LYS A N 1
ATOM 932 C CA . LYS A 1 115 ? -1.679 8.203 16.437 1.00 86.38 115 LYS A CA 1
ATOM 933 C C . LYS A 1 115 ? -0.989 7.611 15.222 1.00 86.38 115 LYS A C 1
ATOM 935 O O . LYS A 1 115 ? 0.037 8.129 14.779 1.00 86.38 115 LYS A O 1
ATOM 940 N N . ILE A 1 116 ? -1.580 6.571 14.649 1.00 87.00 116 ILE A N 1
ATOM 941 C CA . ILE A 1 116 ? -1.080 5.917 13.443 1.00 87.00 116 ILE A CA 1
ATOM 942 C C . ILE A 1 116 ? -1.974 6.286 12.263 1.00 87.00 116 ILE A C 1
ATOM 944 O O . ILE A 1 116 ? -3.191 6.139 12.323 1.00 87.00 116 ILE A O 1
ATOM 948 N N . LYS A 1 117 ? -1.351 6.782 11.188 1.00 87.06 117 LYS A N 1
ATOM 949 C CA . LYS A 1 117 ? -2.024 7.143 9.936 1.00 87.06 117 LYS A CA 1
ATOM 950 C C . LYS A 1 117 ? -1.977 5.977 8.958 1.00 87.06 117 LYS A C 1
ATOM 952 O O . LYS A 1 117 ? -0.890 5.506 8.620 1.00 87.06 117 LYS A O 1
ATOM 957 N N . LEU A 1 118 ? -3.141 5.551 8.485 1.00 84.44 118 LEU A N 1
ATOM 958 C CA . LEU A 1 118 ? -3.305 4.480 7.506 1.00 84.44 118 LEU A CA 1
ATOM 959 C C . LEU A 1 118 ? -4.016 5.041 6.277 1.00 84.44 118 LEU A C 1
ATOM 961 O O . LEU A 1 118 ? -5.124 5.554 6.398 1.00 84.44 118 LEU A O 1
ATOM 965 N N . ASP A 1 119 ? -3.387 4.957 5.107 1.00 81.62 119 ASP A N 1
ATOM 966 C CA . ASP A 1 119 ? -4.028 5.352 3.849 1.00 81.62 119 ASP A CA 1
ATOM 967 C C . ASP A 1 119 ? -5.216 4.429 3.583 1.00 81.62 119 ASP A C 1
ATOM 969 O O . ASP A 1 119 ? -5.043 3.224 3.420 1.00 81.62 119 ASP A O 1
ATOM 973 N N . PHE A 1 120 ? -6.417 4.996 3.595 1.00 77.19 120 PHE A N 1
ATOM 974 C CA . PHE A 1 120 ? -7.669 4.260 3.457 1.00 77.19 120 PHE A CA 1
ATOM 975 C C . PHE A 1 120 ? -8.366 4.545 2.120 1.00 77.19 120 PHE A C 1
ATOM 977 O O . PHE A 1 120 ? -9.482 4.075 1.877 1.00 77.19 120 PHE A O 1
ATOM 984 N N . SER A 1 121 ? -7.690 5.280 1.232 1.00 72.56 121 SER A N 1
ATOM 985 C CA . SER A 1 121 ? -8.210 5.698 -0.064 1.00 72.56 121 SER A CA 1
ATOM 986 C C . SER A 1 121 ? -8.461 4.484 -0.963 1.00 72.56 121 SER A C 1
ATOM 988 O O . SER A 1 121 ? -7.531 3.808 -1.405 1.00 72.56 121 SER A O 1
ATOM 990 N N . GLY A 1 122 ? -9.732 4.210 -1.266 1.00 66.50 122 GLY A N 1
ATOM 991 C CA . GLY A 1 122 ? -10.123 3.148 -2.201 1.00 66.50 122 GLY A CA 1
ATOM 992 C C . GLY A 1 122 ? -9.977 1.717 -1.669 1.00 66.50 122 GLY A C 1
ATOM 993 O O . GLY A 1 122 ? -9.886 0.786 -2.472 1.00 66.50 122 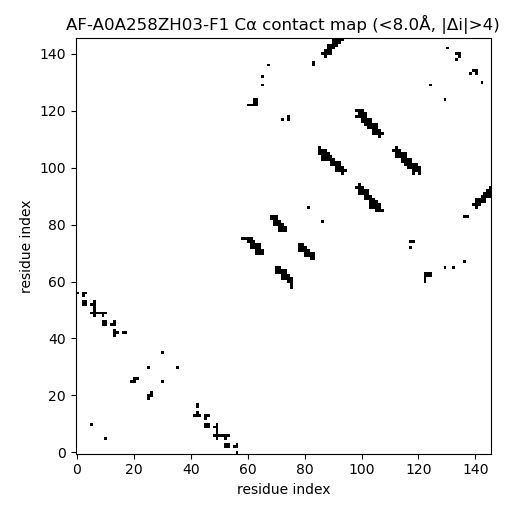GLY A O 1
ATOM 994 N N . LEU A 1 123 ? -9.948 1.526 -0.345 1.00 73.31 123 LEU A N 1
ATOM 995 C CA . LEU A 1 123 ? -9.912 0.194 0.268 1.00 73.31 123 LEU A CA 1
ATOM 996 C C . LEU A 1 123 ? -11.291 -0.475 0.315 1.00 73.31 123 LEU A C 1
ATOM 998 O O . LEU A 1 123 ? -12.329 0.181 0.370 1.00 73.31 123 LEU A O 1
ATOM 1002 N N . SER A 1 124 ? -11.271 -1.809 0.357 1.00 67.06 124 SER A N 1
ATOM 1003 C CA . SER A 1 124 ? -12.409 -2.646 0.741 1.00 67.06 124 SER A CA 1
ATOM 1004 C C . SER A 1 124 ? -12.112 -3.304 2.098 1.00 67.06 124 SER A C 1
ATOM 1006 O O . SER A 1 124 ? -11.002 -3.826 2.260 1.00 67.06 124 SER A O 1
ATOM 1008 N N . PRO A 1 125 ? -13.066 -3.354 3.046 1.00 69.50 125 PRO A N 1
ATOM 1009 C CA . PRO A 1 125 ? -14.438 -2.838 2.957 1.00 69.50 125 PRO A CA 1
ATOM 1010 C C . PRO A 1 125 ? -14.510 -1.306 2.895 1.00 69.50 125 PRO A C 1
ATOM 1012 O O . PRO A 1 125 ? -13.569 -0.624 3.297 1.00 69.50 125 PRO A O 1
ATOM 1015 N N . ASP A 1 126 ? -15.634 -0.773 2.398 1.00 77.88 126 ASP A N 1
ATOM 1016 C CA . ASP A 1 126 ? -15.865 0.673 2.424 1.00 77.88 126 ASP A CA 1
ATOM 1017 C C . ASP A 1 126 ? -15.844 1.207 3.869 1.00 77.88 126 ASP A C 1
ATOM 1019 O O . ASP A 1 126 ? -16.030 0.471 4.846 1.00 77.88 126 ASP A O 1
ATOM 1023 N N . ARG A 1 127 ? -15.642 2.518 4.011 1.00 79.25 127 ARG A N 1
ATOM 1024 C CA . ARG A 1 127 ? -15.566 3.194 5.312 1.00 79.25 127 ARG A CA 1
ATOM 1025 C C . ARG A 1 127 ? -16.755 2.887 6.228 1.00 79.25 127 ARG A C 1
ATOM 1027 O O . ARG A 1 127 ? -16.581 2.730 7.435 1.00 79.25 127 ARG A O 1
ATOM 1034 N N . MET A 1 128 ? -17.969 2.833 5.683 1.00 82.88 128 MET A N 1
ATOM 1035 C CA . MET A 1 128 ? -19.186 2.641 6.474 1.00 82.88 128 MET A CA 1
ATOM 1036 C C . MET A 1 128 ? -19.302 1.205 6.980 1.00 82.88 128 MET A C 1
ATOM 1038 O O . MET A 1 128 ? -19.714 0.985 8.118 1.00 82.88 128 MET A O 1
ATOM 1042 N N . ILE A 1 129 ? -18.940 0.231 6.150 1.00 86.12 129 ILE A N 1
ATOM 1043 C CA . ILE A 1 129 ? -18.890 -1.187 6.492 1.00 86.12 129 ILE A CA 1
ATOM 1044 C C . ILE A 1 129 ? -17.807 -1.413 7.543 1.00 86.12 129 ILE A C 1
ATOM 1046 O O . ILE A 1 129 ? -18.089 -2.052 8.554 1.00 86.12 129 ILE A O 1
ATOM 1050 N N . PHE A 1 130 ? -16.620 -0.832 7.354 1.00 86.94 130 PHE A N 1
ATOM 1051 C CA . PHE A 1 130 ? -15.541 -0.902 8.332 1.00 86.94 130 PHE A CA 1
ATOM 1052 C C . PHE A 1 130 ? -16.001 -0.369 9.694 1.00 86.94 130 PHE A C 1
ATOM 1054 O O . PHE A 1 130 ? -15.946 -1.082 10.689 1.00 86.94 130 PHE A O 1
ATOM 1061 N N . ILE A 1 131 ? -16.583 0.830 9.740 1.00 84.94 131 ILE A N 1
ATOM 1062 C CA . ILE A 1 131 ? -17.076 1.431 10.989 1.00 84.94 131 ILE A CA 1
ATOM 1063 C C . ILE A 1 131 ? -18.169 0.592 11.651 1.00 84.94 131 ILE A C 1
ATOM 1065 O O . ILE A 1 131 ? -18.178 0.447 12.873 1.00 84.94 131 ILE A O 1
ATOM 1069 N N . LYS A 1 132 ? -19.079 0.007 10.865 1.00 87.69 132 LYS A N 1
ATOM 1070 C CA . LYS A 1 132 ? -20.088 -0.919 11.392 1.00 87.69 132 LYS A CA 1
ATOM 1071 C C . LYS A 1 132 ? -19.440 -2.149 12.027 1.00 87.69 132 LYS A C 1
ATOM 1073 O O . LYS A 1 132 ? -19.852 -2.535 13.115 1.00 87.69 132 LYS A O 1
ATOM 1078 N N . GLN A 1 133 ? -18.437 -2.742 11.379 1.00 88.56 133 GLN A N 1
ATOM 1079 C CA . GLN A 1 133 ? -17.697 -3.886 11.922 1.00 88.56 133 GLN A CA 1
ATOM 1080 C C . GLN A 1 133 ? -16.980 -3.521 13.224 1.00 88.56 133 GLN A C 1
ATOM 1082 O O . GLN A 1 133 ? -17.104 -4.251 14.203 1.00 88.56 133 GLN A O 1
ATOM 1087 N N . ILE A 1 134 ? -16.334 -2.354 13.273 1.00 88.69 134 ILE A N 1
ATOM 1088 C CA . ILE A 1 134 ? -15.692 -1.856 14.494 1.00 88.69 134 ILE A CA 1
ATOM 1089 C C . ILE A 1 134 ? -16.704 -1.675 15.615 1.00 88.69 134 ILE A C 1
ATOM 1091 O O . ILE A 1 134 ? -16.497 -2.194 16.703 1.00 88.69 134 ILE A O 1
ATOM 1095 N N . ARG A 1 135 ? -17.828 -0.996 15.366 1.00 88.62 135 ARG A N 1
ATOM 1096 C CA . ARG A 1 135 ? -18.856 -0.791 16.399 1.00 88.62 135 ARG A CA 1
ATOM 1097 C C . ARG A 1 135 ? -19.442 -2.100 16.927 1.00 88.62 135 ARG A C 1
ATOM 1099 O O . ARG A 1 135 ? -19.860 -2.134 18.079 1.00 88.62 135 ARG A O 1
ATOM 1106 N N . MET A 1 136 ? -19.490 -3.146 16.101 1.00 88.75 136 MET A N 1
ATOM 1107 C CA . MET A 1 136 ? -19.959 -4.471 16.511 1.00 88.75 136 MET A CA 1
ATOM 1108 C C . MET A 1 136 ? -18.939 -5.224 17.375 1.00 88.75 136 MET A C 1
ATOM 1110 O O . MET A 1 136 ? -19.348 -5.928 18.293 1.00 88.75 136 MET A O 1
ATOM 1114 N N . LEU A 1 137 ? -17.642 -5.093 17.087 1.00 88.69 137 LEU A N 1
ATOM 1115 C CA . LEU A 1 137 ? -16.581 -5.878 17.734 1.00 88.69 137 LEU A CA 1
ATOM 1116 C C . LEU A 1 137 ? -15.910 -5.151 18.907 1.00 88.69 137 LEU A C 1
ATOM 1118 O O . LEU A 1 137 ? -15.539 -5.786 19.888 1.00 88.6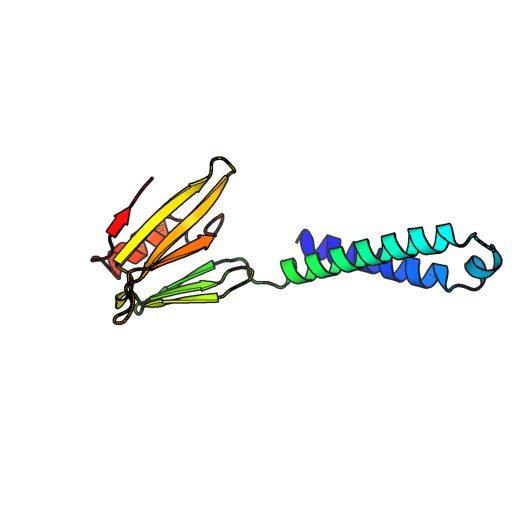9 137 LEU A O 1
ATOM 1122 N N . ALA A 1 138 ? -15.796 -3.829 18.823 1.00 88.62 138 ALA A N 1
ATOM 1123 C CA . ALA A 1 138 ? -15.126 -2.969 19.791 1.00 88.62 138 ALA A CA 1
ATOM 1124 C C . ALA A 1 138 ? -15.986 -1.720 20.086 1.00 88.62 138 ALA A C 1
ATOM 1126 O O . ALA A 1 138 ? -15.674 -0.609 19.646 1.00 88.62 138 ALA A O 1
ATOM 1127 N N . PRO A 1 139 ? -17.113 -1.869 20.812 1.00 88.19 139 PRO A N 1
ATOM 1128 C CA . PRO A 1 139 ? -18.062 -0.778 21.050 1.00 88.19 139 PRO A CA 1
ATOM 1129 C C . PRO A 1 139 ? -17.488 0.384 21.875 1.00 88.19 139 PRO A C 1
ATOM 1131 O O . PRO A 1 139 ? -18.023 1.492 21.796 1.00 88.19 139 PRO A O 1
ATOM 1134 N N . TRP A 1 140 ? -16.413 0.146 22.636 1.00 88.19 140 TRP A N 1
ATOM 1135 C CA . TRP A 1 140 ? -15.712 1.161 23.431 1.00 88.19 140 TRP A CA 1
ATOM 1136 C C . TRP A 1 140 ? -14.888 2.140 22.589 1.00 88.19 140 TRP A C 1
ATOM 1138 O O . TRP A 1 140 ? -14.565 3.217 23.080 1.00 88.19 140 TRP A O 1
ATOM 1148 N N . VAL A 1 141 ? -14.559 1.796 21.340 1.00 87.38 141 VAL A N 1
ATOM 1149 C CA . VAL A 1 141 ? -13.755 2.657 20.467 1.00 87.38 141 VAL A CA 1
ATOM 1150 C C . VAL A 1 141 ? -14.556 3.899 20.086 1.00 87.38 141 VAL A C 1
ATOM 1152 O O . VAL A 1 141 ? -15.655 3.818 19.518 1.00 87.38 141 VAL A O 1
ATOM 1155 N N . GLU A 1 142 ? -13.994 5.071 20.366 1.00 87.38 142 GLU A N 1
ATOM 1156 C CA . GLU A 1 142 ? -14.576 6.339 19.936 1.00 87.38 142 GLU A CA 1
ATOM 1157 C C . GLU A 1 142 ? -14.373 6.526 18.429 1.00 87.38 142 GLU A C 1
ATOM 1159 O O . GLU A 1 142 ? -13.277 6.339 17.907 1.00 87.38 142 GLU A O 1
ATOM 1164 N N . ILE A 1 143 ? -15.441 6.879 17.704 1.00 84.75 143 ILE A N 1
ATOM 1165 C CA . ILE A 1 143 ? -15.389 7.082 16.249 1.00 84.75 143 ILE A CA 1
ATOM 1166 C C . ILE A 1 143 ? -15.702 8.542 15.944 1.00 84.75 143 ILE A C 1
ATOM 1168 O O . ILE A 1 143 ? -16.852 8.967 16.078 1.00 84.75 143 ILE A O 1
ATOM 1172 N N . GLU A 1 144 ? -14.680 9.287 15.526 1.00 84.44 144 GLU A N 1
ATOM 1173 C CA . GLU A 1 144 ? -14.777 10.705 15.175 1.00 84.44 144 GLU A CA 1
ATOM 1174 C C . GLU A 1 144 ? -14.928 10.911 13.661 1.00 84.44 144 GLU A C 1
ATOM 1176 O O . GLU A 1 144 ? -14.209 10.317 12.850 1.00 84.44 144 GLU A O 1
ATOM 1181 N N . TRP A 1 145 ? -15.825 11.829 13.291 1.00 70.38 145 TRP A N 1
ATOM 1182 C CA . TRP A 1 145 ? -16.060 12.266 11.915 1.00 70.38 145 TRP A CA 1
ATOM 1183 C C . TRP A 1 145 ? -15.615 13.716 11.750 1.00 70.38 145 TRP A C 1
ATOM 1185 O O . TRP A 1 145 ? -16.053 14.577 12.518 1.00 70.38 145 TRP A O 1
ATOM 1195 N N . ARG A 1 146 ? -14.770 14.002 10.755 1.00 62.03 146 ARG A N 1
ATOM 1196 C CA . ARG A 1 146 ? -14.365 15.371 10.429 1.00 62.03 146 ARG A CA 1
ATOM 1197 C C . ARG A 1 146 ? -14.257 15.606 8.933 1.00 62.03 146 ARG A C 1
ATOM 1199 O O . ARG A 1 146 ? -13.908 14.645 8.215 1.00 62.03 146 ARG A O 1
#

Nearest PDB structures (foldseek):
  4khb-assembly4_H  TM=7.706E-01  e=3.802E-03  Thermochaetoides thermophila DSM 1495
  3to1-assembly1_A  TM=6.813E-01  e=6.390E-02  Saccharomyces cerevisiae S288C
  4tkn-assembly1_A  TM=4.927E-01  e=2.542E-01  Homo sapiens
  3tw1-assembly1_A  TM=6.021E-01  e=4.109E-01  Saccharomyces cerevisiae S288C
  3gyp-assembly1_A  TM=6.178E-01  e=7.053E-01  Saccharomyces cerevisiae

Foldseek 3Di:
DVLQVLLVVLVVVLVVLVVVCPDPVNVVVVDDPVVVVVSVVSSCVSNVSSVVSVLVVPQDDWEWDDDLQFIWTDHSVDIDTDGLVQWAEWEWDDDPVQWIWIWTFGHDPVDDTDTDIGGPRPYPPDPVVVVVSCCVRRVNYHYYYD

S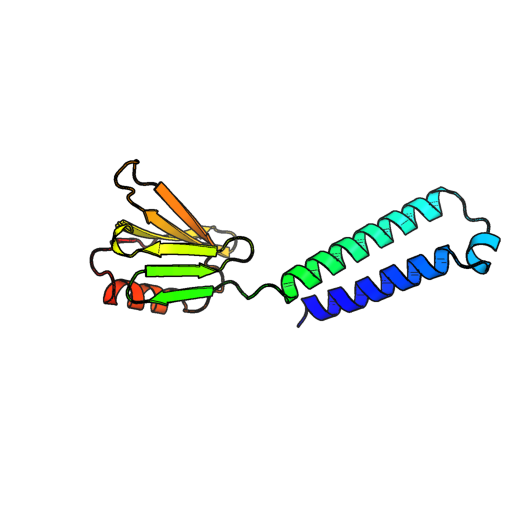olvent-accessible surface area (backbone atoms only — not comparable to full-atom values): 8081 Å² total; per-residue (Å²): 112,72,38,50,52,47,18,53,54,30,38,50,52,27,54,51,52,54,55,49,61,74,29,72,74,47,58,71,63,65,70,59,73,66,55,58,51,56,51,50,51,51,33,52,53,32,40,50,50,11,51,52,21,43,53,61,57,71,46,66,75,46,35,55,49,80,58,98,65,26,39,36,40,39,46,87,87,50,73,50,75,44,51,50,88,37,41,51,34,41,31,50,42,66,50,99,86,76,51,35,32,37,37,38,32,35,52,48,100,89,48,78,74,45,75,46,81,41,84,49,64,89,32,52,63,47,73,68,57,47,52,52,52,43,52,73,75,40,67,83,44,42,75,49,86,106

Radius of gyration: 23.79 Å; Cα contacts (8 Å, |Δi|>4): 194; chains: 1; bounding box: 50×30×66 Å